Protein AF-T1A7M5-F1 (afdb_monomer_lite)

Secondary structure (DSSP, 8-state):
-TT--HHHHHHHHHHTSB--SSSSSSBTTTBT-B--HHHHTT--SB--SSEEE---TT-EEEE-S--BSS-EEEE-S--SEEEE-SEE---S-EEESSSEEEESSEE-S-EEESSSEEE-SSEE-S-EEESS-EE----

Structure (mmCIF, N/CA/C/O backbone):
data_AF-T1A7M5-F1
#
_entry.id   AF-T1A7M5-F1
#
loop_
_atom_site.group_PDB
_atom_site.id
_atom_site.type_symbol
_atom_site.label_atom_id
_atom_site.label_alt_id
_atom_site.label_comp_id
_atom_site.label_asym_id
_atom_site.label_entity_id
_atom_site.label_seq_id
_atom_site.pdbx_PDB_ins_code
_atom_site.Cartn_x
_atom_site.Cartn_y
_atom_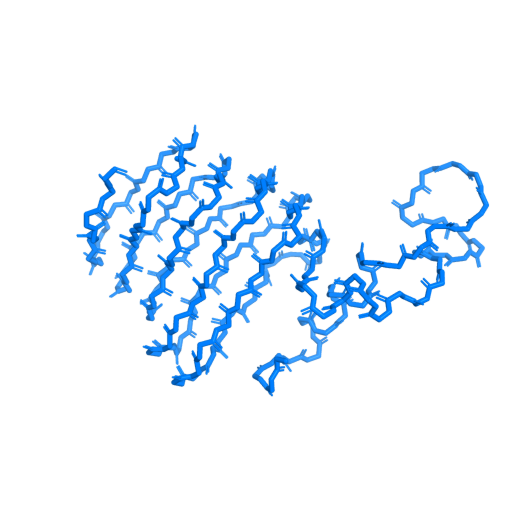site.Cartn_z
_atom_site.occupancy
_atom_site.B_iso_or_equiv
_atom_site.auth_seq_id
_atom_site.auth_comp_id
_atom_site.auth_asym_id
_atom_site.auth_atom_id
_atom_site.pdbx_PDB_model_num
ATOM 1 N N . TYR A 1 1 ? 5.557 -11.529 7.006 1.00 87.62 1 TYR A N 1
ATOM 2 C CA . TYR A 1 1 ? 6.289 -10.442 6.333 1.00 87.62 1 TYR A CA 1
ATOM 3 C C . TYR A 1 1 ? 7.583 -10.136 7.086 1.00 87.62 1 TYR A C 1
ATOM 5 O O . TYR A 1 1 ? 7.581 -9.248 7.930 1.00 87.62 1 TYR A O 1
ATOM 13 N N . PRO A 1 2 ? 8.672 -10.895 6.857 1.00 89.56 2 PRO A N 1
ATOM 14 C CA . PRO A 1 2 ? 9.925 -10.738 7.616 1.00 89.56 2 PRO A CA 1
ATOM 15 C C . PRO A 1 2 ? 10.596 -9.364 7.459 1.00 89.56 2 PRO A C 1
ATOM 17 O O . PRO A 1 2 ? 11.360 -8.950 8.321 1.00 89.56 2 PRO A O 1
ATOM 20 N N . TRP A 1 3 ? 10.286 -8.663 6.371 1.00 94.94 3 TRP A N 1
ATOM 21 C CA . TRP A 1 3 ? 10.846 -7.369 5.995 1.00 94.94 3 TRP A CA 1
ATOM 22 C C . TRP A 1 3 ? 10.145 -6.153 6.630 1.00 94.94 3 TRP A C 1
ATOM 24 O O . TRP A 1 3 ? 10.652 -5.038 6.533 1.00 94.94 3 TRP A O 1
ATOM 34 N N . MET A 1 4 ? 8.972 -6.323 7.255 1.00 96.50 4 MET A N 1
ATOM 35 C CA . MET A 1 4 ? 8.236 -5.188 7.824 1.00 96.50 4 MET A CA 1
ATOM 36 C C . MET A 1 4 ? 9.000 -4.566 9.001 1.00 96.50 4 MET A C 1
ATOM 38 O O . MET A 1 4 ? 9.367 -5.249 9.956 1.00 96.50 4 MET A O 1
ATOM 42 N N . ASN A 1 5 ? 9.182 -3.245 8.952 1.00 95.50 5 ASN A N 1
ATOM 43 C CA . ASN A 1 5 ? 9.715 -2.455 10.059 1.00 95.50 5 ASN A CA 1
ATOM 44 C C . ASN A 1 5 ? 8.622 -2.138 11.107 1.00 95.50 5 ASN A C 1
ATOM 46 O O . ASN A 1 5 ? 7.457 -2.503 10.949 1.00 95.50 5 ASN A O 1
ATOM 50 N N . GLY A 1 6 ? 8.994 -1.438 12.184 1.00 97.44 6 GLY A N 1
ATOM 51 C CA . GLY A 1 6 ? 8.068 -1.052 13.258 1.00 97.44 6 GLY A CA 1
ATOM 52 C C . GLY A 1 6 ? 6.806 -0.321 12.769 1.00 97.44 6 GLY A C 1
ATOM 53 O O . GLY A 1 6 ? 5.710 -0.783 13.082 1.00 97.44 6 GLY A O 1
ATOM 54 N N . PRO A 1 7 ? 6.926 0.766 11.982 1.00 97.19 7 PRO A N 1
ATOM 55 C CA . PRO A 1 7 ? 5.773 1.452 11.393 1.00 97.19 7 PRO A CA 1
ATOM 56 C C . PRO A 1 7 ? 4.864 0.550 10.546 1.00 97.19 7 PRO A C 1
ATOM 58 O O . PRO A 1 7 ? 3.651 0.568 10.731 1.00 97.19 7 PRO A O 1
ATOM 61 N N . ASN A 1 8 ? 5.424 -0.305 9.686 1.00 97.94 8 ASN A N 1
ATOM 62 C CA . ASN A 1 8 ? 4.634 -1.224 8.860 1.00 97.94 8 ASN A CA 1
ATOM 63 C C . ASN A 1 8 ? 3.872 -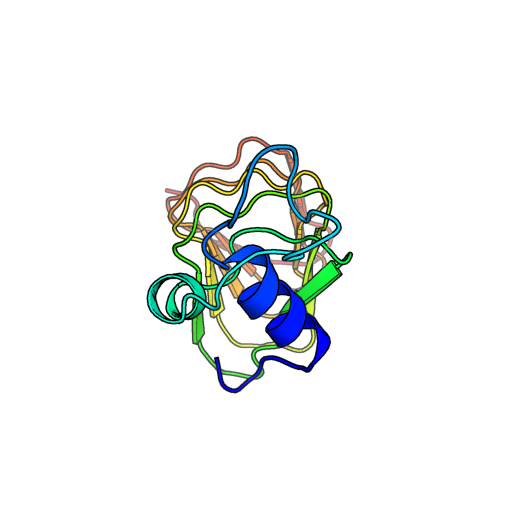2.252 9.710 1.00 97.94 8 ASN A C 1
ATOM 65 O O . ASN A 1 8 ? 2.715 -2.574 9.425 1.00 97.94 8 ASN A O 1
ATOM 69 N N . LEU A 1 9 ? 4.515 -2.767 10.764 1.00 97.94 9 LEU A N 1
ATOM 70 C CA . LEU A 1 9 ? 3.873 -3.661 11.727 1.00 97.94 9 LEU A CA 1
ATOM 71 C C . LEU A 1 9 ? 2.768 -2.938 12.500 1.00 97.94 9 LEU A C 1
ATOM 73 O O . LEU A 1 9 ? 1.711 -3.524 12.717 1.00 97.94 9 LEU A O 1
ATOM 77 N N . GLN A 1 10 ? 2.981 -1.677 12.882 1.00 97.38 10 GLN A N 1
ATOM 78 C CA . GLN A 1 10 ? 1.967 -0.857 13.537 1.00 97.38 10 GLN A CA 1
ATOM 79 C C . GLN A 1 10 ? 0.748 -0.659 12.633 1.00 97.38 10 GLN A C 1
ATOM 81 O O . GLN A 1 10 ? -0.363 -0.946 13.071 1.00 97.38 10 GLN A O 1
ATOM 86 N N . ASP A 1 11 ? 0.947 -0.223 11.386 1.00 97.62 11 ASP A N 1
ATOM 87 C CA . ASP A 1 11 ? -0.141 -0.034 10.420 1.00 97.62 11 ASP A CA 1
ATOM 88 C C . ASP A 1 11 ? -0.904 -1.350 10.229 1.00 97.62 11 ASP A C 1
ATOM 90 O O . ASP A 1 11 ? -2.120 -1.403 10.383 1.00 97.62 11 ASP A O 1
ATOM 94 N N . THR A 1 12 ? -0.190 -2.460 10.032 1.00 98.31 12 THR A N 1
ATOM 95 C CA . THR A 1 12 ? -0.811 -3.775 9.826 1.00 98.31 12 THR A CA 1
ATOM 96 C C . THR A 1 12 ? -1.602 -4.250 11.047 1.00 98.31 12 THR A C 1
ATOM 98 O O . THR A 1 12 ? -2.767 -4.612 10.916 1.00 98.31 12 THR A O 1
ATOM 101 N N . ILE A 1 13 ? -1.008 -4.248 12.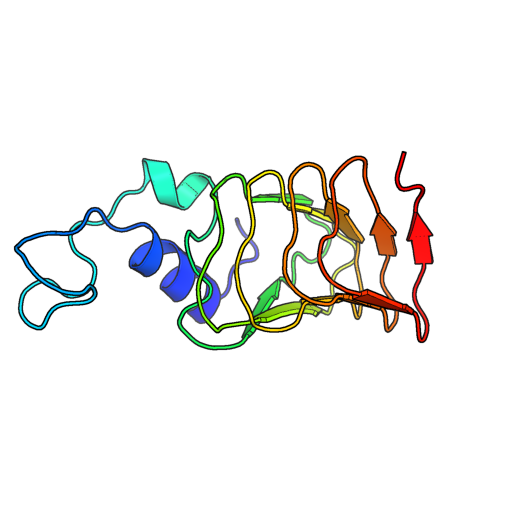245 1.00 97.94 13 ILE A N 1
ATOM 102 C CA . ILE A 1 13 ? -1.644 -4.792 13.458 1.00 97.94 13 ILE A CA 1
ATOM 103 C C . ILE A 1 13 ? -2.823 -3.925 13.904 1.00 97.94 13 ILE A C 1
ATOM 105 O O . ILE A 1 13 ? -3.839 -4.460 14.343 1.00 97.94 13 ILE A O 1
ATOM 109 N N . LEU A 1 14 ? -2.692 -2.599 13.814 1.00 98.00 14 LEU A N 1
ATOM 110 C CA . LEU A 1 14 ? -3.750 -1.690 14.240 1.00 98.00 14 LEU A CA 1
ATOM 111 C C . LEU A 1 14 ? -4.902 -1.672 13.240 1.00 98.00 14 LEU A C 1
ATOM 113 O O . LEU A 1 14 ? -6.050 -1.799 13.649 1.00 98.00 14 LEU A O 1
ATOM 117 N N . THR A 1 15 ? -4.621 -1.574 11.941 1.00 97.94 15 THR A N 1
ATOM 118 C CA . THR A 1 15 ? -5.688 -1.410 10.940 1.00 97.94 15 THR A CA 1
ATOM 119 C C . THR A 1 15 ? -6.508 -2.671 10.718 1.00 97.94 15 THR A C 1
ATOM 121 O O . THR A 1 15 ? -7.641 -2.563 10.274 1.00 97.94 15 THR A O 1
ATOM 124 N N . THR A 1 16 ? -5.973 -3.840 11.078 1.00 98.38 16 THR A N 1
ATOM 125 C CA . THR A 1 16 ? -6.662 -5.134 10.946 1.00 98.38 16 THR A CA 1
ATOM 126 C C . THR A 1 16 ? -7.419 -5.555 12.204 1.00 98.38 16 THR A C 1
ATOM 128 O O . THR A 1 16 ? -8.064 -6.601 12.208 1.00 98.38 16 THR A O 1
ATOM 131 N N . ALA A 1 17 ? -7.334 -4.791 13.297 1.00 98.31 17 ALA A N 1
ATOM 132 C CA . ALA A 1 17 ? -7.975 -5.144 14.557 1.00 98.31 17 ALA A CA 1
ATOM 133 C C . ALA A 1 17 ? -9.507 -5.242 14.421 1.00 98.31 17 ALA A C 1
ATOM 135 O O . ALA A 1 17 ? -10.144 -4.450 13.732 1.00 98.31 17 ALA A O 1
ATOM 136 N N . THR A 1 18 ? -10.115 -6.197 15.129 1.00 97.62 18 THR A N 1
ATOM 137 C CA . THR A 1 18 ? -11.572 -6.323 15.214 1.00 97.62 18 THR A CA 1
ATOM 138 C C . THR A 1 18 ? -12.118 -5.187 16.080 1.00 97.62 18 THR A C 1
ATOM 140 O O . THR A 1 18 ? -11.827 -5.169 17.285 1.00 97.62 18 THR A O 1
ATOM 143 N N . PRO A 1 19 ? -12.930 -4.268 15.527 1.00 96.12 19 PRO A N 1
ATOM 144 C CA . PRO A 1 19 ? -13.402 -3.110 16.269 1.00 96.12 19 PRO A CA 1
ATOM 145 C C . PRO A 1 19 ? -14.230 -3.502 17.500 1.00 96.12 19 PRO A C 1
ATOM 147 O O . PRO A 1 19 ? -15.052 -4.418 17.447 1.00 96.12 19 PRO A O 1
ATOM 150 N N . LEU A 1 20 ? -14.035 -2.789 18.612 1.00 96.62 20 LEU A N 1
ATOM 151 C CA . LEU A 1 20 ? -14.806 -2.967 19.846 1.00 96.62 20 LEU A CA 1
ATOM 152 C C . LEU A 1 20 ? -15.530 -1.682 20.240 1.00 96.62 20 LEU A C 1
ATOM 154 O O . LEU A 1 20 ? -14.929 -0.610 20.257 1.00 96.62 20 LEU A O 1
ATOM 158 N N . GLY A 1 21 ? -16.788 -1.808 20.659 1.00 93.19 21 GLY A N 1
ATOM 159 C CA . GLY A 1 21 ? -17.631 -0.680 21.055 1.00 93.19 21 GLY A CA 1
ATOM 160 C C . GLY A 1 21 ? -18.479 -0.147 19.900 1.00 93.19 21 GLY A C 1
ATOM 161 O O . GLY A 1 21 ? -18.889 -0.896 19.019 1.00 93.19 21 GLY A O 1
ATOM 162 N N . THR A 1 22 ? -18.797 1.146 19.940 1.00 91.44 22 THR A N 1
ATOM 163 C CA . THR A 1 22 ? -19.626 1.833 18.937 1.00 91.44 22 THR A CA 1
ATOM 164 C C . THR A 1 22 ? -18.990 3.161 18.547 1.00 91.44 22 THR A C 1
ATOM 166 O O . THR A 1 22 ? -18.362 3.801 19.391 1.00 91.44 22 THR A O 1
ATOM 169 N N . GLY A 1 23 ? -19.230 3.628 17.322 1.00 87.12 23 GLY A N 1
ATOM 170 C CA . GLY A 1 23 ? -18.735 4.918 16.830 1.00 87.12 23 GLY A CA 1
ATOM 171 C C . GLY A 1 23 ? -17.605 4.776 15.806 1.00 87.12 23 GLY A C 1
ATOM 172 O O . GLY A 1 23 ? -17.406 3.683 15.275 1.00 87.12 23 GLY A O 1
ATOM 173 N N . PRO A 1 24 ? -16.903 5.877 15.480 1.00 89.12 24 PRO A N 1
ATOM 174 C CA . PRO A 1 24 ? -15.777 5.841 14.555 1.00 89.12 24 PRO A CA 1
ATOM 175 C C . PRO A 1 24 ? -14.582 5.116 15.182 1.00 89.12 24 PRO A C 1
ATOM 177 O O . PRO A 1 24 ? -14.368 5.185 16.394 1.00 89.12 24 PRO A O 1
ATOM 180 N N . TYR A 1 25 ? -13.792 4.450 14.342 1.00 90.62 25 TYR A N 1
ATOM 181 C CA . TYR A 1 25 ? -12.575 3.760 14.753 1.00 90.62 25 TYR A CA 1
ATOM 182 C C . TYR A 1 25 ? -11.345 4.461 14.173 1.00 90.62 25 TYR A C 1
ATOM 184 O O . TYR A 1 25 ? -11.396 4.897 13.020 1.00 90.62 25 TYR A O 1
ATOM 192 N N . PRO A 1 26 ? -10.251 4.565 14.944 1.00 94.81 26 PRO A N 1
ATOM 193 C CA . PRO A 1 26 ? -10.102 4.113 16.333 1.00 94.81 26 PRO A CA 1
ATOM 194 C C . PRO A 1 26 ? -10.917 4.947 17.346 1.00 94.81 26 PRO A C 1
ATOM 196 O O . PRO A 1 26 ? -11.084 6.151 17.169 1.00 94.81 26 PRO A O 1
ATOM 199 N N . ASN A 1 27 ? -11.411 4.321 18.422 1.00 94.62 27 ASN A N 1
ATOM 200 C CA . ASN A 1 27 ? -12.159 4.999 19.493 1.00 94.62 27 ASN A CA 1
ATOM 201 C C . ASN A 1 27 ? -11.320 5.224 20.766 1.00 94.62 27 ASN A C 1
ATOM 203 O O . ASN A 1 27 ? -10.266 4.625 20.950 1.00 94.62 27 ASN A O 1
ATOM 207 N N . ALA A 1 28 ? -11.794 6.082 21.675 1.00 95.06 28 ALA A N 1
ATOM 208 C CA . ALA A 1 28 ? -11.028 6.499 22.856 1.00 95.06 28 ALA A CA 1
ATOM 209 C C . ALA A 1 28 ? -10.807 5.397 23.914 1.00 95.06 28 ALA A C 1
ATOM 211 O O . ALA A 1 28 ? -9.906 5.527 24.738 1.00 95.06 28 ALA A O 1
ATOM 212 N N . THR A 1 29 ? -11.624 4.340 23.927 1.00 95.19 29 THR A N 1
ATOM 213 C CA . THR A 1 29 ? -11.563 3.285 24.955 1.00 95.19 29 THR A CA 1
ATOM 214 C C . THR A 1 29 ? -10.745 2.087 24.490 1.00 95.19 29 THR A C 1
ATOM 216 O O . THR A 1 29 ? -9.894 1.596 25.224 1.00 95.19 29 THR A O 1
ATOM 219 N N . TYR A 1 30 ? -11.006 1.619 23.272 1.00 96.31 30 TYR A N 1
ATOM 220 C CA . TYR A 1 30 ? -10.424 0.403 22.709 1.00 96.31 30 TYR A CA 1
ATOM 221 C C . TYR A 1 30 ? -9.450 0.682 21.563 1.00 96.31 30 TYR A C 1
ATOM 223 O O . TYR A 1 30 ? -8.862 -0.253 21.024 1.00 96.31 30 TYR A O 1
ATOM 231 N N . GLY A 1 31 ? -9.274 1.944 21.161 1.00 96.25 31 GLY A N 1
ATOM 232 C CA . GLY A 1 31 ? -8.483 2.284 19.987 1.00 96.25 31 GLY A CA 1
ATOM 233 C C . GLY A 1 31 ? -9.049 1.580 18.760 1.00 96.25 31 GLY A C 1
ATOM 234 O O . GLY A 1 31 ? -10.225 1.733 18.425 1.00 96.25 31 GLY A O 1
ATOM 235 N N . TRP A 1 32 ? -8.205 0.778 18.121 1.00 96.31 32 TRP A N 1
ATOM 236 C CA . TRP A 1 32 ? -8.562 -0.019 16.952 1.00 96.31 32 TRP A CA 1
ATOM 237 C C . TRP A 1 32 ? -9.343 -1.301 17.286 1.00 96.31 32 TRP A C 1
ATOM 239 O O . TRP A 1 32 ? -9.956 -1.889 16.403 1.00 96.31 32 TRP A O 1
ATOM 249 N N . GLY A 1 33 ? -9.390 -1.709 18.558 1.00 97.31 33 GLY A N 1
ATOM 250 C CA . GLY A 1 33 ? -10.084 -2.914 19.007 1.00 97.31 33 GLY A CA 1
ATOM 251 C C . GLY A 1 33 ? -9.143 -4.083 19.303 1.00 97.31 33 GLY A C 1
ATOM 252 O O . GLY A 1 33 ? -8.001 -3.892 19.723 1.00 97.31 33 GLY A O 1
ATOM 253 N N . MET A 1 34 ? -9.641 -5.311 19.154 1.00 97.75 34 MET A N 1
ATOM 254 C CA . MET A 1 34 ? -8.882 -6.530 19.458 1.00 97.75 34 MET A CA 1
ATOM 255 C C . MET A 1 34 ? -7.949 -6.909 18.316 1.00 97.75 34 MET A C 1
ATOM 257 O O . MET A 1 34 ? -8.360 -6.917 17.161 1.00 97.75 34 MET A O 1
ATOM 261 N N . VAL A 1 35 ? -6.727 -7.331 18.639 1.00 97.88 35 VAL A N 1
ATOM 262 C CA . VAL A 1 35 ? -5.788 -7.870 17.644 1.00 97.88 35 VAL A CA 1
ATOM 263 C C . VAL A 1 35 ? -6.432 -9.022 16.868 1.00 97.88 35 VAL A C 1
ATOM 265 O O . VAL A 1 35 ? -6.923 -9.983 17.463 1.00 97.88 35 VAL A O 1
ATOM 268 N N . ASN A 1 36 ? -6.367 -8.949 15.540 1.00 98.31 36 ASN A N 1
ATOM 269 C CA . ASN A 1 36 ? -6.862 -9.980 14.637 1.00 98.31 36 ASN A CA 1
ATOM 270 C C . ASN A 1 36 ? -5.721 -10.486 13.746 1.00 98.31 36 ASN A C 1
ATOM 272 O O . ASN A 1 36 ? -5.466 -9.986 12.651 1.00 98.31 36 ASN A O 1
ATOM 276 N N . ALA A 1 37 ? -5.025 -11.517 14.222 1.00 97.69 37 ALA A N 1
ATOM 277 C CA . ALA A 1 37 ? -3.906 -12.105 13.490 1.00 97.69 37 ALA A CA 1
ATOM 278 C C . ALA A 1 37 ? -4.325 -12.725 12.142 1.00 97.69 37 ALA A C 1
ATOM 280 O O . ALA A 1 37 ? -3.523 -12.760 11.210 1.00 97.69 37 ALA A O 1
ATOM 281 N N . ALA A 1 38 ? -5.573 -13.196 12.031 1.00 98.19 38 ALA A N 1
ATOM 282 C CA . ALA A 1 38 ? -6.092 -13.797 10.805 1.00 98.19 38 ALA A CA 1
ATOM 283 C C .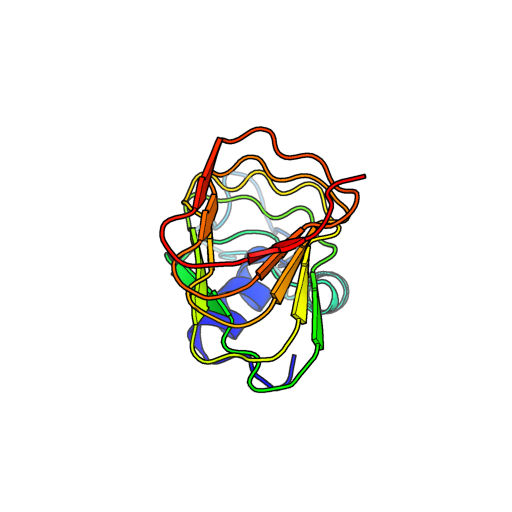 ALA A 1 38 ? -6.299 -12.762 9.690 1.00 98.19 38 ALA A C 1
ATOM 285 O O . ALA A 1 38 ? -6.104 -13.089 8.526 1.00 98.19 38 ALA A O 1
ATOM 286 N N . ALA A 1 39 ? -6.644 -11.518 10.032 1.00 98.19 39 ALA A N 1
ATOM 287 C CA . ALA A 1 39 ? -6.649 -10.414 9.076 1.00 98.19 39 ALA A CA 1
ATOM 288 C C . ALA A 1 39 ? -5.224 -9.895 8.819 1.00 98.19 39 ALA A C 1
ATOM 290 O O . ALA A 1 39 ? -4.834 -9.725 7.667 1.00 98.19 39 ALA A O 1
ATOM 291 N N . ALA A 1 40 ? -4.403 -9.740 9.864 1.00 98.06 40 ALA A N 1
ATOM 292 C CA . ALA A 1 40 ? -3.039 -9.213 9.749 1.00 98.06 40 ALA A CA 1
ATOM 293 C C . ALA A 1 40 ? -2.112 -10.044 8.844 1.00 98.06 40 ALA A C 1
ATOM 295 O O . ALA A 1 40 ? -1.226 -9.498 8.183 1.00 98.06 40 ALA A O 1
ATOM 296 N N . VAL A 1 41 ? -2.304 -11.368 8.775 1.00 97.88 41 VAL A N 1
ATOM 297 C CA . VAL A 1 41 ? -1.503 -12.223 7.882 1.00 97.88 41 VAL A CA 1
ATOM 298 C C . VAL A 1 41 ? -1.740 -11.904 6.399 1.00 97.88 41 VAL A C 1
ATOM 300 O O . VAL A 1 41 ? -0.857 -12.152 5.584 1.00 97.88 41 VAL A O 1
ATOM 303 N N . ASN A 1 42 ? -2.867 -11.279 6.052 1.00 98.50 42 ASN A N 1
ATOM 304 C CA . ASN A 1 42 ? -3.228 -10.873 4.690 1.00 98.50 42 ASN A CA 1
ATOM 305 C C . ASN A 1 42 ? -2.719 -9.465 4.312 1.00 98.50 42 ASN A C 1
ATOM 307 O O . ASN A 1 42 ? -3.021 -8.976 3.222 1.00 98.50 42 ASN A O 1
ATOM 311 N N . GLY A 1 43 ? -1.940 -8.816 5.184 1.00 98.56 43 GLY A N 1
ATOM 312 C CA . GLY A 1 43 ? -1.444 -7.448 5.002 1.00 98.56 43 GLY A CA 1
ATOM 313 C C . GLY A 1 43 ? -2.262 -6.416 5.789 1.00 98.56 43 GLY A C 1
ATOM 314 O O . GLY A 1 43 ? -3.149 -6.792 6.553 1.00 98.56 43 GLY A O 1
ATOM 315 N N . PRO A 1 44 ? -1.967 -5.114 5.654 1.00 98.62 44 PRO A N 1
ATOM 316 C CA . PRO A 1 44 ? -2.760 -4.063 6.293 1.00 98.62 44 PRO A CA 1
ATOM 317 C C . PRO A 1 44 ? -4.171 -3.980 5.693 1.00 98.62 44 PRO A C 1
ATOM 319 O O . PRO A 1 44 ? -4.385 -4.388 4.557 1.00 98.62 44 PRO A O 1
ATOM 322 N N . GLU A 1 45 ? -5.136 -3.439 6.436 1.00 98.62 45 GLU A N 1
ATOM 323 C CA . GLU A 1 45 ? -6.462 -3.074 5.897 1.00 98.62 45 GLU A CA 1
ATOM 324 C C . GLU A 1 45 ? -6.549 -1.578 5.583 1.00 98.62 45 GLU A C 1
ATOM 326 O O . GLU A 1 45 ? -7.420 -1.140 4.832 1.00 98.62 45 GLU A O 1
ATOM 331 N N . GLN A 1 46 ? -5.627 -0.775 6.118 1.00 98.38 46 GLN A N 1
ATOM 332 C CA . GLN A 1 46 ? -5.478 0.627 5.755 1.00 98.38 46 GLN A CA 1
ATOM 333 C C . GLN A 1 46 ? -4.005 1.035 5.750 1.00 98.38 46 GLN A C 1
ATOM 335 O O . GLN A 1 46 ? -3.199 0.473 6.486 1.00 98.38 46 GLN A O 1
ATOM 340 N N . PHE A 1 47 ? -3.678 2.063 4.973 1.00 98.44 47 PHE A N 1
ATOM 341 C CA . PHE A 1 47 ? -2.504 2.894 5.228 1.00 98.44 47 PHE A CA 1
ATOM 342 C C . PHE A 1 47 ? -2.959 4.099 6.051 1.00 98.44 47 PHE A C 1
ATOM 344 O O . PHE A 1 47 ? -3.510 5.063 5.510 1.00 98.44 47 PHE A O 1
ATOM 351 N N . ALA A 1 48 ? -2.822 4.013 7.375 1.00 96.69 48 ALA A N 1
ATOM 352 C CA . ALA A 1 48 ? -3.404 4.981 8.304 1.00 96.69 48 ALA A CA 1
ATOM 353 C C . ALA A 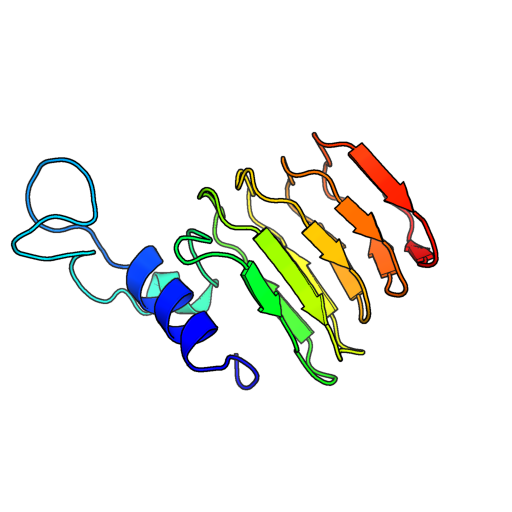1 48 ? -2.376 5.978 8.856 1.00 96.69 48 ALA A C 1
ATOM 355 O O . ALA A 1 48 ? -2.754 7.068 9.290 1.00 96.69 48 ALA A O 1
ATOM 356 N N . PHE A 1 49 ? -1.084 5.639 8.823 1.00 95.88 49 PHE A N 1
ATOM 357 C CA . PHE A 1 49 ? -0.031 6.414 9.495 1.00 95.88 49 PHE A CA 1
ATOM 358 C C . PHE A 1 49 ? 0.970 7.075 8.537 1.00 95.88 49 PHE A C 1
ATOM 360 O O . PHE A 1 49 ? 2.101 7.376 8.917 1.00 95.88 49 PHE A O 1
ATOM 367 N N . GLY A 1 50 ? 0.540 7.357 7.304 1.00 96.50 50 GLY A N 1
ATOM 368 C CA . GLY A 1 50 ? 1.346 8.027 6.285 1.00 96.50 50 GLY A CA 1
ATOM 369 C C . GLY A 1 50 ? 1.783 7.073 5.181 1.00 96.50 50 GLY A C 1
ATOM 370 O O . GLY A 1 50 ? 0.962 6.329 4.650 1.00 96.50 50 GLY A O 1
ATOM 371 N N . ALA A 1 51 ? 3.055 7.144 4.793 1.00 97.19 51 ALA A N 1
ATOM 372 C CA . ALA A 1 51 ? 3.599 6.263 3.770 1.00 97.19 51 ALA A CA 1
ATOM 373 C C . ALA A 1 51 ? 3.929 4.890 4.364 1.00 97.19 51 ALA A C 1
ATOM 375 O O . ALA A 1 51 ? 4.737 4.784 5.287 1.00 97.19 51 ALA A O 1
ATOM 376 N N . PHE A 1 52 ? 3.344 3.846 3.789 1.00 98.44 52 PHE A N 1
ATOM 377 C CA . PHE A 1 52 ? 3.742 2.469 4.012 1.00 98.44 52 PHE A CA 1
ATOM 378 C C . PHE A 1 52 ? 4.963 2.165 3.137 1.00 98.44 52 PHE A C 1
ATOM 380 O O . PHE A 1 52 ? 4.850 2.058 1.913 1.00 98.44 52 PHE A O 1
ATOM 387 N N . ASP A 1 53 ? 6.136 2.057 3.759 1.00 97.62 53 ASP A N 1
ATOM 388 C CA . ASP A 1 53 ? 7.403 1.825 3.061 1.00 97.62 53 ASP A CA 1
ATOM 389 C C . ASP A 1 53 ? 7.679 0.323 2.917 1.00 97.62 53 ASP A C 1
ATOM 391 O O . ASP A 1 53 ? 8.143 -0.359 3.836 1.00 97.62 53 ASP A O 1
ATOM 395 N N . ALA A 1 54 ? 7.347 -0.213 1.750 1.00 98.00 54 ALA A N 1
ATOM 396 C CA . ALA A 1 54 ? 7.509 -1.604 1.381 1.00 98.00 54 ALA A CA 1
ATOM 397 C C . ALA A 1 54 ? 8.908 -1.869 0.804 1.00 98.00 54 ALA A C 1
ATOM 399 O O . ALA A 1 54 ? 9.089 -2.034 -0.404 1.00 98.00 54 ALA A O 1
ATOM 400 N N . ASN A 1 55 ? 9.893 -1.982 1.694 1.00 97.44 55 ASN A N 1
ATOM 401 C CA . ASN A 1 55 ? 11.215 -2.502 1.364 1.00 97.44 55 ASN A CA 1
ATOM 402 C C . ASN A 1 55 ? 11.283 -4.006 1.650 1.00 97.44 55 ASN A C 1
ATOM 404 O O . ASN A 1 55 ? 11.569 -4.421 2.770 1.00 97.44 55 ASN A O 1
ATOM 408 N N . LEU A 1 56 ? 11.008 -4.828 0.635 1.00 97.19 56 LEU A N 1
ATOM 409 C CA . LEU A 1 56 ? 10.988 -6.289 0.765 1.00 97.19 56 LEU A CA 1
ATOM 410 C C . LEU A 1 56 ? 12.392 -6.922 0.685 1.00 97.19 56 LEU A C 1
ATOM 412 O O . LEU A 1 56 ? 12.516 -8.143 0.756 1.00 97.19 56 LEU A O 1
ATOM 416 N N . GLY A 1 57 ? 13.455 -6.142 0.450 1.00 95.94 57 GLY A N 1
ATOM 417 C CA . GLY A 1 57 ? 14.722 -6.699 -0.029 1.00 95.94 57 GLY A CA 1
ATOM 418 C C . GLY A 1 57 ? 14.488 -7.491 -1.321 1.00 95.94 57 GLY A C 1
ATOM 419 O O . GLY A 1 57 ? 13.958 -6.935 -2.284 1.00 95.94 57 GLY A O 1
ATOM 420 N N . SER A 1 58 ? 14.823 -8.784 -1.326 1.00 96.44 58 SER A N 1
ATOM 421 C CA . SER A 1 58 ? 14.553 -9.717 -2.434 1.00 96.44 58 SER A CA 1
ATOM 422 C C . SER A 1 58 ? 13.298 -10.582 -2.247 1.00 96.44 58 SER A C 1
ATOM 424 O O . SER A 1 58 ? 13.007 -11.422 -3.100 1.00 96.44 58 SER A O 1
ATOM 426 N N . ASP A 1 59 ? 12.573 -10.430 -1.137 1.00 96.56 59 ASP A N 1
ATOM 427 C CA . ASP A 1 59 ? 11.417 -11.271 -0.829 1.00 96.56 59 ASP A CA 1
ATOM 428 C C . ASP A 1 59 ? 10.218 -10.959 -1.729 1.00 96.56 59 ASP A C 1
ATOM 430 O O . ASP A 1 59 ? 10.084 -9.884 -2.310 1.00 96.56 59 ASP A O 1
ATOM 434 N N . SER A 1 60 ? 9.288 -11.907 -1.812 1.00 96.62 60 SER A N 1
ATOM 435 C CA . SER A 1 60 ? 7.975 -11.671 -2.411 1.00 96.62 60 SER A CA 1
ATOM 436 C C . SER A 1 60 ? 6.883 -11.773 -1.355 1.00 96.62 60 SER A C 1
ATOM 438 O O . SER A 1 60 ? 6.959 -12.573 -0.422 1.00 96.62 60 SER A O 1
ATOM 440 N N . SER A 1 61 ? 5.869 -10.924 -1.452 1.00 98.25 61 SER A N 1
ATOM 441 C CA . SER A 1 61 ? 4.762 -10.865 -0.497 1.00 98.25 61 SER A CA 1
ATOM 442 C C . SER A 1 61 ? 3.471 -10.490 -1.206 1.00 98.25 61 SER A C 1
ATOM 444 O O . SER A 1 61 ? 3.492 -9.775 -2.201 1.00 98.25 61 SER A O 1
ATOM 446 N N . THR A 1 62 ? 2.344 -10.983 -0.704 1.00 98.62 62 THR A N 1
ATOM 447 C CA . THR A 1 62 ? 1.015 -10.646 -1.224 1.00 98.62 62 THR A CA 1
ATOM 448 C C . THR A 1 62 ? 0.207 -9.993 -0.124 1.00 98.62 62 THR A C 1
ATOM 450 O O . THR A 1 62 ? 0.076 -10.581 0.942 1.00 98.62 62 THR A O 1
ATOM 453 N N . PHE A 1 63 ? -0.353 -8.820 -0.398 1.00 98.81 63 PHE A N 1
ATOM 454 C CA . PHE A 1 63 ? -1.430 -8.254 0.398 1.00 98.81 63 PHE A CA 1
ATOM 455 C C . PHE A 1 63 ? -2.765 -8.561 -0.286 1.00 98.81 63 PHE A C 1
ATOM 457 O O . PHE A 1 63 ? -2.959 -8.275 -1.474 1.00 98.81 63 PHE A O 1
ATOM 464 N N . SER A 1 64 ? -3.668 -9.205 0.448 1.00 98.81 64 SER A N 1
ATOM 465 C CA . SER A 1 64 ? -4.976 -9.671 -0.033 1.00 98.81 64 SER A CA 1
ATOM 466 C C . SER A 1 64 ? -6.160 -8.986 0.639 1.00 98.81 64 SER A C 1
ATOM 468 O O . SER A 1 64 ? -7.281 -9.100 0.144 1.00 98.81 64 SER A O 1
ATOM 470 N N . ASN A 1 65 ? -5.922 -8.216 1.699 1.00 98.75 65 ASN A N 1
ATOM 4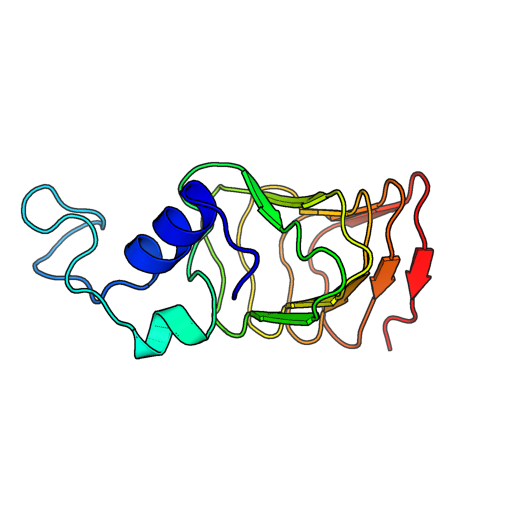71 C CA . ASN A 1 65 ? -6.934 -7.332 2.263 1.00 98.75 65 ASN A CA 1
ATOM 472 C C . ASN A 1 65 ? -7.317 -6.210 1.283 1.00 98.75 65 ASN A C 1
ATOM 474 O O . ASN A 1 65 ? -6.543 -5.821 0.406 1.00 98.75 65 ASN A O 1
ATOM 478 N N . ALA A 1 66 ? -8.529 -5.677 1.441 1.00 98.62 66 ALA A N 1
ATOM 479 C CA . ALA A 1 66 ? -8.948 -4.453 0.770 1.00 98.62 66 ALA A CA 1
ATOM 480 C C . ALA A 1 66 ? -8.329 -3.252 1.499 1.00 98.62 66 ALA A C 1
ATOM 482 O O . ALA A 1 66 ? -8.795 -2.881 2.572 1.00 98.62 66 ALA A O 1
ATOM 483 N N . ILE A 1 67 ? -7.260 -2.677 0.940 1.00 98.88 67 ILE A N 1
ATOM 484 C CA . ILE A 1 67 ? -6.494 -1.624 1.618 1.00 98.88 67 ILE A CA 1
ATOM 485 C C . ILE A 1 67 ? -7.126 -0.252 1.367 1.00 98.88 67 ILE A C 1
ATOM 487 O O . ILE A 1 67 ? -7.146 0.221 0.230 1.00 98.88 67 ILE A O 1
ATOM 491 N N . GLY A 1 68 ? -7.601 0.403 2.424 1.00 98.50 68 GLY A N 1
ATOM 492 C CA . GLY A 1 68 ? -8.111 1.777 2.406 1.00 98.50 68 GLY A CA 1
ATOM 493 C C . GLY A 1 68 ? -7.184 2.794 3.086 1.00 98.50 68 GLY A C 1
ATOM 494 O O . GLY A 1 68 ? -5.998 2.551 3.296 1.00 98.50 68 GLY A O 1
ATOM 495 N N . GLY A 1 69 ? -7.741 3.943 3.469 1.00 98.00 69 GLY A N 1
ATOM 496 C CA . GLY A 1 69 ? -7.030 4.985 4.220 1.00 98.00 69 GLY A CA 1
ATOM 497 C C . GLY A 1 69 ? -6.487 6.129 3.361 1.00 98.00 69 GLY A C 1
ATOM 498 O O . GLY A 1 69 ? -6.554 6.115 2.133 1.00 98.00 69 GLY A O 1
ATOM 499 N N . SER A 1 70 ? -5.984 7.166 4.026 1.00 97.19 70 SER A N 1
ATOM 500 C CA . SER A 1 70 ? -5.429 8.358 3.370 1.00 97.19 70 SER A CA 1
ATOM 501 C C . SER A 1 70 ? -3.929 8.259 3.085 1.00 97.19 70 SER A C 1
ATOM 503 O O . SER A 1 70 ? -3.392 9.106 2.369 1.00 97.19 70 SER A O 1
ATOM 505 N N . GLY A 1 71 ? -3.260 7.249 3.644 1.00 98.38 71 GLY A N 1
ATOM 506 C CA . GLY A 1 71 ? -1.841 6.989 3.457 1.00 98.38 71 GLY A CA 1
ATOM 507 C C . GLY A 1 71 ? -1.482 6.522 2.050 1.00 98.38 71 GLY A C 1
ATOM 508 O O . GLY A 1 71 ? -2.341 6.254 1.207 1.00 98.38 71 GLY A O 1
ATOM 509 N N . SER A 1 72 ? -0.178 6.456 1.806 1.00 98.69 72 SER A N 1
ATOM 510 C CA . SER A 1 72 ? 0.431 6.097 0.524 1.00 98.69 72 SER A CA 1
ATOM 511 C C . SER A 1 72 ? 1.192 4.779 0.618 1.00 98.69 72 SER A C 1
ATOM 513 O O . SER A 1 72 ? 1.549 4.333 1.704 1.00 98.69 72 SER A O 1
ATOM 515 N N . LEU A 1 73 ? 1.496 4.186 -0.533 1.00 98.75 73 LEU A N 1
ATOM 516 C CA . LEU A 1 73 ? 2.406 3.047 -0.648 1.00 98.75 73 LEU A CA 1
ATOM 517 C C . LEU A 1 73 ? 3.692 3.499 -1.336 1.00 98.75 73 LEU A C 1
ATOM 519 O O . LEU A 1 73 ? 3.630 4.123 -2.392 1.00 98.75 73 LEU A O 1
ATOM 523 N N . ALA A 1 74 ? 4.847 3.152 -0.781 1.00 98.31 74 ALA A N 1
ATOM 524 C CA . ALA A 1 74 ? 6.137 3.354 -1.427 1.00 98.31 74 ALA A CA 1
ATOM 525 C C . ALA A 1 74 ? 6.893 2.026 -1.485 1.00 98.31 74 ALA A C 1
ATOM 527 O O . ALA A 1 74 ? 7.109 1.400 -0.456 1.00 98.31 74 ALA A O 1
ATOM 528 N N . LEU A 1 75 ? 7.290 1.580 -2.674 1.00 97.94 75 LEU A N 1
ATOM 529 C CA . LEU A 1 75 ? 8.224 0.466 -2.834 1.00 97.94 75 LEU A CA 1
ATOM 530 C C . LEU A 1 75 ? 9.628 1.033 -3.024 1.00 97.94 75 LEU A C 1
ATOM 532 O O . LEU A 1 75 ? 9.960 1.558 -4.093 1.00 97.94 75 LEU A O 1
ATOM 536 N N . THR A 1 76 ? 10.452 0.913 -1.987 1.00 94.19 76 THR A N 1
ATOM 537 C CA . THR A 1 76 ? 11.811 1.462 -1.951 1.00 94.19 76 THR A CA 1
ATOM 538 C C . THR A 1 76 ? 12.833 0.379 -1.611 1.00 94.19 76 THR A C 1
ATOM 540 O O . THR A 1 76 ? 12.524 -0.607 -0.946 1.00 94.19 76 THR A O 1
ATOM 543 N N . GLY A 1 77 ? 14.066 0.534 -2.103 1.00 88.75 77 GLY A N 1
ATOM 544 C CA . GLY A 1 77 ? 15.194 -0.352 -1.792 1.00 88.75 77 GLY A CA 1
ATOM 545 C C . GLY A 1 77 ? 15.014 -1.843 -2.122 1.00 88.75 77 GLY A C 1
ATOM 546 O O . GLY A 1 77 ? 15.801 -2.652 -1.635 1.00 88.75 77 GLY A O 1
ATOM 547 N N . SER A 1 78 ? 14.012 -2.224 -2.918 1.00 88.06 78 SER A N 1
ATOM 548 C CA . SER A 1 78 ? 13.628 -3.620 -3.138 1.00 88.06 78 SER A CA 1
ATOM 549 C C . SER A 1 78 ? 13.988 -4.108 -4.544 1.00 88.06 78 SER A C 1
ATOM 551 O O . SER A 1 78 ? 14.002 -3.349 -5.508 1.00 88.06 78 SER A O 1
ATOM 553 N N . THR A 1 79 ? 14.258 -5.403 -4.678 1.00 94.62 79 THR A N 1
ATOM 554 C CA . THR A 1 79 ? 14.228 -6.152 -5.951 1.00 94.62 79 THR A CA 1
ATOM 555 C C . THR A 1 79 ? 13.111 -7.200 -5.970 1.00 94.62 79 THR A C 1
ATOM 557 O O . THR A 1 79 ? 12.857 -7.832 -6.995 1.00 94.62 79 THR A O 1
ATOM 560 N N . GLY A 1 80 ? 12.452 -7.374 -4.826 1.00 96.75 80 GLY A N 1
ATOM 561 C CA . GLY A 1 80 ? 11.351 -8.281 -4.584 1.00 96.75 80 GLY A CA 1
ATOM 562 C C . GLY A 1 80 ? 10.042 -7.863 -5.248 1.00 96.75 80 GLY A C 1
ATOM 563 O O . GLY A 1 80 ? 9.967 -6.869 -5.973 1.00 96.75 80 GLY A O 1
ATOM 564 N N . THR A 1 81 ? 8.995 -8.648 -4.995 1.00 97.88 81 THR A N 1
ATOM 565 C CA . THR A 1 81 ? 7.665 -8.419 -5.575 1.00 97.88 81 THR A CA 1
ATOM 566 C C . THR A 1 81 ? 6.620 -8.245 -4.488 1.00 97.88 81 THR A C 1
ATOM 568 O O . THR A 1 81 ? 6.358 -9.175 -3.724 1.00 97.88 81 THR A O 1
ATOM 571 N N . LEU A 1 82 ? 5.970 -7.082 -4.453 1.00 98.56 82 LEU A N 1
ATOM 572 C CA . LEU A 1 82 ? 4.734 -6.909 -3.701 1.00 98.56 82 LEU A CA 1
ATOM 573 C C . LEU A 1 82 ? 3.549 -7.133 -4.637 1.00 98.56 82 LEU A C 1
ATOM 575 O O . LEU A 1 82 ? 3.383 -6.411 -5.616 1.00 98.56 82 LEU A O 1
ATOM 579 N N . THR A 1 83 ? 2.713 -8.115 -4.316 1.00 98.56 83 THR A N 1
ATOM 580 C CA . THR A 1 83 ? 1.432 -8.320 -4.990 1.00 98.56 83 THR A CA 1
ATOM 581 C C . THR A 1 83 ? 0.308 -7.654 -4.211 1.00 98.56 83 THR A C 1
ATOM 583 O O . THR A 1 83 ? 0.111 -7.962 -3.037 1.00 98.56 83 THR A O 1
ATOM 586 N N . LEU A 1 84 ? -0.466 -6.793 -4.866 1.00 98.75 84 LEU A N 1
ATOM 587 C CA . LEU A 1 84 ? -1.733 -6.285 -4.350 1.00 98.75 84 LEU A CA 1
ATOM 588 C C . LEU A 1 84 ? -2.880 -7.044 -5.024 1.00 98.75 84 LEU A C 1
ATOM 590 O O . LEU A 1 84 ? -3.097 -6.930 -6.231 1.00 98.75 84 LEU A O 1
ATOM 594 N N . SER A 1 85 ? -3.602 -7.845 -4.246 1.00 98.69 85 SER A N 1
ATOM 595 C CA . SER A 1 85 ? -4.666 -8.726 -4.760 1.00 98.69 85 SER A CA 1
ATOM 596 C C . SER A 1 85 ? -6.072 -8.348 -4.293 1.00 98.69 85 SER A C 1
ATOM 598 O O . SER A 1 85 ? -7.048 -8.766 -4.911 1.00 98.69 85 SER A O 1
ATOM 600 N N . GLY A 1 86 ? -6.190 -7.529 -3.245 1.00 98.69 86 GLY A N 1
ATOM 601 C CA . GLY A 1 86 ? -7.472 -7.011 -2.771 1.00 98.69 86 GLY A CA 1
ATOM 602 C C . GLY A 1 86 ? -8.008 -5.828 -3.587 1.00 98.69 86 GLY A C 1
ATOM 603 O O . GLY A 1 86 ? -7.402 -5.369 -4.560 1.00 98.69 86 GLY A O 1
ATOM 604 N N . ALA A 1 87 ? -9.157 -5.304 -3.155 1.00 98.62 87 ALA A N 1
ATOM 605 C CA . ALA A 1 87 ? -9.740 -4.077 -3.693 1.00 98.62 87 ALA A CA 1
ATOM 606 C C . ALA A 1 87 ? -9.168 -2.856 -2.957 1.00 98.62 87 ALA A C 1
ATOM 608 O O . ALA A 1 87 ? -9.662 -2.467 -1.900 1.00 98.62 87 ALA A O 1
ATOM 609 N N . ASN A 1 88 ? -8.097 -2.270 -3.491 1.00 98.75 88 ASN A N 1
ATOM 610 C CA . ASN A 1 88 ? -7.374 -1.191 -2.821 1.00 98.75 88 ASN A CA 1
ATOM 611 C C . ASN A 1 88 ? -7.983 0.173 -3.168 1.00 98.75 88 ASN A C 1
ATOM 613 O O . ASN A 1 88 ? -8.065 0.553 -4.339 1.00 98.75 88 ASN A O 1
ATOM 617 N N . THR A 1 89 ? -8.402 0.906 -2.140 1.00 98.62 89 THR A N 1
ATOM 618 C CA . THR A 1 89 ? -9.138 2.176 -2.221 1.00 98.62 89 THR A CA 1
ATOM 619 C C . THR A 1 89 ? -8.430 3.336 -1.526 1.00 98.62 89 THR A C 1
ATOM 621 O O . THR A 1 89 ? -8.992 4.429 -1.448 1.00 98.62 89 THR A O 1
ATOM 624 N N . TYR A 1 90 ? -7.211 3.124 -1.021 1.00 98.75 90 TYR A N 1
ATOM 625 C CA . TYR A 1 90 ? -6.431 4.185 -0.393 1.00 98.75 90 TYR A CA 1
ATOM 626 C C . TYR A 1 90 ? -6.210 5.368 -1.345 1.00 98.75 90 TYR A C 1
ATOM 628 O O . TYR A 1 90 ? -6.019 5.196 -2.551 1.00 98.75 90 TYR A O 1
ATOM 636 N N . SER A 1 91 ? -6.275 6.583 -0.799 1.00 97.94 91 SER A N 1
ATOM 637 C CA . SER A 1 91 ? -6.244 7.810 -1.603 1.00 97.94 91 SER A CA 1
ATOM 638 C C . SER A 1 91 ? -4.848 8.406 -1.767 1.00 97.94 91 SER A C 1
ATOM 640 O O . SER A 1 91 ? -4.644 9.234 -2.656 1.00 97.94 91 SER A O 1
ATOM 642 N N . GLY A 1 92 ? -3.893 8.042 -0.905 1.00 98.56 92 GLY A N 1
ATOM 643 C CA . GLY A 1 92 ? -2.501 8.444 -1.079 1.00 98.56 92 GLY A CA 1
ATOM 644 C C . GLY A 1 92 ? -1.885 7.776 -2.308 1.00 98.56 92 GLY A C 1
ATOM 645 O O . GLY A 1 92 ? -2.325 6.718 -2.750 1.00 98.56 92 GLY A O 1
ATOM 646 N N . GLY A 1 93 ? -0.873 8.413 -2.896 1.00 98.31 93 GLY A N 1
ATOM 647 C CA . GLY A 1 93 ? -0.222 7.895 -4.100 1.00 98.31 93 GLY A CA 1
ATOM 648 C C . GLY A 1 93 ? 0.492 6.559 -3.876 1.00 98.31 93 GLY A C 1
ATOM 649 O O . GLY A 1 93 ? 0.818 6.183 -2.751 1.00 98.31 93 GLY A O 1
ATOM 650 N N . THR A 1 94 ? 0.776 5.866 -4.970 1.00 98.69 94 THR A N 1
ATOM 651 C CA . THR A 1 94 ? 1.629 4.679 -4.987 1.00 98.69 94 THR A CA 1
ATOM 652 C C . THR A 1 94 ? 2.912 5.007 -5.728 1.00 98.69 94 THR A C 1
ATOM 654 O O . THR A 1 94 ? 2.872 5.322 -6.913 1.00 98.69 94 THR A O 1
ATOM 657 N N . THR A 1 95 ? 4.054 4.921 -5.058 1.00 98.44 95 THR A N 1
ATOM 658 C CA . THR A 1 95 ? 5.364 5.154 -5.669 1.00 98.44 95 THR A CA 1
ATOM 659 C C . THR A 1 95 ? 6.117 3.838 -5.801 1.00 98.44 95 THR A C 1
ATOM 661 O O . THR A 1 95 ? 6.217 3.074 -4.842 1.00 98.44 95 THR A O 1
ATOM 664 N N . VAL A 1 96 ? 6.668 3.578 -6.985 1.00 98.25 96 VAL A N 1
ATOM 665 C CA . VAL A 1 96 ? 7.504 2.409 -7.277 1.00 98.25 96 VAL A CA 1
ATOM 666 C C . VAL A 1 96 ? 8.887 2.890 -7.713 1.00 98.25 96 VAL A C 1
ATOM 668 O O . VAL A 1 96 ? 9.186 3.038 -8.904 1.00 98.25 96 VAL A O 1
ATOM 671 N N . ASP A 1 97 ? 9.739 3.164 -6.727 1.00 97.62 97 ASP A N 1
ATOM 672 C CA . ASP A 1 97 ? 11.113 3.620 -6.963 1.00 97.62 97 ASP A CA 1
ATOM 673 C C . ASP A 1 97 ? 12.045 2.448 -7.296 1.00 97.62 97 ASP A C 1
ATOM 675 O O . ASP A 1 97 ? 13.030 2.611 -8.011 1.00 97.62 97 ASP A O 1
ATOM 679 N N . SER A 1 98 ? 11.716 1.247 -6.814 1.00 96.69 98 SER A N 1
ATOM 680 C CA . SER A 1 98 ? 12.459 0.005 -7.055 1.00 96.69 98 SER A CA 1
ATOM 681 C C . SER A 1 98 ? 11.551 -1.218 -6.869 1.00 96.69 98 SER A C 1
ATOM 683 O O . SER A 1 98 ? 10.424 -1.088 -6.391 1.00 96.69 98 SER A O 1
ATOM 685 N N . GLY A 1 99 ? 12.036 -2.404 -7.232 1.00 96.88 99 GLY A N 1
ATOM 686 C CA . GLY A 1 99 ? 11.310 -3.663 -7.059 1.00 96.88 99 GLY A CA 1
ATOM 687 C C . GLY A 1 99 ? 10.166 -3.821 -8.051 1.00 96.88 99 GLY A C 1
ATOM 688 O O . GLY A 1 99 ? 10.123 -3.145 -9.079 1.00 96.88 99 GLY A O 1
ATOM 689 N N . ASN A 1 100 ? 9.249 -4.738 -7.754 1.00 97.56 100 ASN A N 1
ATOM 690 C CA . ASN A 1 100 ? 8.109 -5.040 -8.610 1.00 97.56 100 ASN A CA 1
ATOM 691 C C . ASN A 1 100 ? 6.806 -4.880 -7.824 1.00 97.56 100 ASN A C 1
ATOM 693 O O . ASN A 1 100 ? 6.577 -5.570 -6.830 1.00 97.56 100 ASN A O 1
ATOM 697 N N . LEU A 1 101 ? 5.930 -4.000 -8.295 1.00 98.06 101 LEU A N 1
ATOM 698 C CA . LEU A 1 101 ? 4.544 -3.942 -7.858 1.00 98.06 101 LEU A CA 1
ATOM 699 C C . LEU A 1 101 ? 3.688 -4.731 -8.852 1.00 98.06 101 LEU A C 1
ATOM 701 O O . LEU A 1 101 ? 3.517 -4.327 -10.002 1.00 98.06 101 LEU A O 1
ATOM 705 N N . TRP A 1 102 ? 3.152 -5.861 -8.406 1.00 98.19 102 TRP A N 1
ATOM 706 C CA . TRP A 1 102 ? 2.238 -6.686 -9.187 1.00 98.19 102 TRP A CA 1
ATOM 707 C C . TRP A 1 102 ? 0.804 -6.457 -8.716 1.00 98.19 102 TRP A C 1
ATOM 709 O O . TRP A 1 102 ? 0.489 -6.656 -7.545 1.00 98.19 102 TRP A O 1
ATOM 719 N N . LEU A 1 103 ? -0.091 -6.045 -9.603 1.00 98.25 103 LEU A N 1
ATOM 720 C CA . LEU A 1 103 ? -1.501 -5.875 -9.285 1.00 98.25 103 LEU A CA 1
ATOM 721 C C . LEU A 1 103 ? -2.319 -7.010 -9.898 1.00 98.25 103 LEU A C 1
ATOM 723 O O . LEU A 1 103 ? -2.373 -7.159 -11.115 1.00 98.25 103 LEU A O 1
ATOM 727 N N . SER A 1 104 ? -3.011 -7.769 -9.054 1.00 97.94 104 SER A N 1
ATOM 728 C CA . SER A 1 104 ? -4.036 -8.733 -9.476 1.00 97.94 104 SER A CA 1
ATOM 729 C C . SER A 1 104 ? -5.448 -8.362 -9.014 1.00 97.94 104 SER A C 1
ATOM 731 O O . SER A 1 104 ? -6.411 -8.940 -9.508 1.00 97.94 104 SER A O 1
ATOM 733 N N . GLY A 1 105 ? -5.574 -7.405 -8.088 1.00 97.94 105 GLY A N 1
ATOM 734 C CA . GLY A 1 105 ? -6.847 -6.839 -7.642 1.00 97.94 105 GLY A CA 1
ATOM 735 C C . GLY A 1 105 ? -7.188 -5.525 -8.347 1.00 97.94 105 GLY A C 1
ATOM 736 O O . GLY A 1 105 ? -7.023 -5.385 -9.558 1.00 97.94 105 GLY A O 1
ATOM 737 N N . SER A 1 106 ? -7.640 -4.531 -7.579 1.00 98.31 106 SER A N 1
ATOM 738 C CA . SER A 1 106 ? -7.886 -3.175 -8.087 1.00 98.31 106 SER A CA 1
ATOM 739 C C . SER A 1 106 ? -7.103 -2.128 -7.308 1.00 98.31 106 SER A C 1
ATOM 741 O O . SER A 1 106 ? -6.844 -2.312 -6.117 1.00 98.31 106 SER A O 1
ATOM 743 N N . LEU A 1 107 ? -6.776 -1.011 -7.954 1.00 98.38 107 LEU A N 1
ATOM 744 C CA . LEU A 1 107 ? -6.083 0.106 -7.322 1.00 98.38 107 LEU A CA 1
ATOM 745 C C . LEU A 1 107 ? -6.712 1.451 -7.699 1.00 98.38 107 LEU A C 1
ATOM 747 O O . LEU A 1 107 ? -6.773 1.809 -8.875 1.00 98.38 107 LEU A O 1
ATOM 751 N N . ALA A 1 108 ? -7.188 2.186 -6.691 1.00 98.31 108 ALA A N 1
ATOM 752 C CA . ALA A 1 108 ? -7.781 3.511 -6.867 1.00 98.31 108 ALA A CA 1
ATOM 753 C C . ALA A 1 108 ? -6.754 4.653 -6.946 1.00 98.31 108 ALA A C 1
ATOM 755 O O . ALA A 1 108 ? -7.018 5.658 -7.603 1.00 98.31 108 ALA A O 1
ATOM 756 N N . SER A 1 109 ? -5.609 4.519 -6.276 1.00 98.06 109 SER A N 1
ATOM 757 C CA . SER A 1 109 ? -4.575 5.553 -6.231 1.00 98.06 109 SER A CA 1
ATOM 758 C C . SER A 1 109 ? -3.889 5.761 -7.586 1.00 98.06 109 SER A C 1
ATOM 760 O O . SER A 1 109 ? -3.865 4.887 -8.456 1.00 98.06 109 SER A O 1
ATOM 762 N N . ASN A 1 110 ? -3.274 6.934 -7.747 1.00 98.19 110 ASN A N 1
ATOM 763 C CA . ASN A 1 110 ? -2.330 7.170 -8.835 1.00 98.19 110 ASN A CA 1
ATOM 764 C C . ASN A 1 110 ? -1.017 6.428 -8.564 1.00 98.19 110 ASN A C 1
ATOM 766 O O . ASN A 1 110 ? -0.547 6.403 -7.424 1.00 98.19 110 ASN A O 1
ATOM 770 N N . VAL A 1 111 ? -0.393 5.911 -9.620 1.00 98.25 111 VAL A N 1
ATOM 771 C CA . VAL A 1 111 ? 0.900 5.223 -9.556 1.00 98.25 111 VAL A CA 1
ATOM 772 C C . VAL A 1 111 ? 1.976 6.079 -10.215 1.00 98.25 111 VAL A C 1
ATOM 774 O O . VAL A 1 111 ? 1.818 6.501 -11.360 1.00 98.25 111 VAL A O 1
ATOM 777 N N . THR A 1 112 ? 3.087 6.292 -9.518 1.00 98.25 112 THR A N 1
ATOM 778 C CA . THR A 1 112 ? 4.304 6.914 -10.045 1.00 98.25 112 THR A CA 1
ATOM 779 C C . THR A 1 112 ? 5.418 5.876 -10.085 1.00 98.25 112 THR A C 1
ATOM 781 O O . THR A 1 112 ? 5.790 5.314 -9.057 1.00 98.25 112 THR A O 1
ATOM 784 N N . LEU A 1 113 ? 5.962 5.627 -11.273 1.00 97.50 113 LEU A N 1
ATOM 785 C CA . LEU A 1 113 ? 7.093 4.732 -11.492 1.00 97.50 113 LEU A CA 1
ATOM 786 C C . LEU A 1 113 ? 8.370 5.528 -11.741 1.00 97.50 113 LEU A C 1
ATOM 788 O O . LEU A 1 113 ? 8.534 6.087 -12.827 1.00 97.50 113 LEU A O 1
ATOM 792 N N . SER A 1 114 ? 9.287 5.511 -10.776 1.00 95.94 114 SER A N 1
ATOM 793 C CA . SER A 1 114 ? 10.571 6.220 -10.873 1.00 95.94 114 SER A CA 1
ATOM 794 C C . SER A 1 114 ? 11.747 5.303 -11.224 1.00 95.94 114 SER A C 1
ATOM 796 O O . SER A 1 114 ? 12.778 5.795 -11.675 1.00 95.94 114 SER A O 1
ATOM 798 N N . GLY A 1 115 ? 11.614 3.986 -11.027 1.00 95.19 115 GLY A N 1
ATOM 799 C CA . GLY A 1 115 ? 12.706 3.041 -11.298 1.00 95.19 115 GLY A CA 1
ATOM 800 C C . GLY A 1 115 ? 12.357 1.554 -11.199 1.00 95.19 115 GLY A C 1
ATOM 801 O O . GLY A 1 115 ? 13.021 0.737 -11.833 1.00 95.19 115 GLY A O 1
ATOM 802 N N . GLY A 1 116 ? 11.312 1.178 -10.454 1.00 96.69 116 GLY A N 1
ATOM 803 C CA . GLY A 1 116 ? 10.862 -0.216 -10.387 1.00 96.69 116 GLY A CA 1
ATOM 804 C C . GLY A 1 116 ? 9.924 -0.614 -11.528 1.00 96.69 116 GLY A C 1
ATOM 805 O O . GLY A 1 116 ? 9.758 0.105 -12.517 1.00 96.69 116 GLY A O 1
ATOM 806 N N . SER A 1 117 ? 9.294 -1.775 -11.374 1.00 97.38 117 SER A N 1
ATOM 807 C CA . SER A 1 117 ? 8.351 -2.327 -12.343 1.00 97.38 117 SER A CA 1
ATOM 808 C C . SER A 1 117 ? 6.924 -2.330 -11.813 1.00 97.38 117 SER A C 1
ATOM 810 O O . SER A 1 117 ? 6.693 -2.605 -10.637 1.00 97.38 117 SER A O 1
ATOM 812 N N . PHE A 1 118 ? 5.958 -2.096 -12.694 1.00 97.56 118 PHE A N 1
ATOM 813 C CA . PHE A 1 118 ? 4.535 -2.166 -12.378 1.00 97.56 118 PHE A CA 1
ATOM 814 C C . PHE A 1 118 ? 3.767 -2.902 -13.466 1.00 97.56 118 PHE A C 1
ATOM 816 O O . PHE A 1 118 ? 3.970 -2.628 -14.647 1.00 97.56 118 PHE A O 1
ATOM 823 N N . GLY A 1 119 ? 2.874 -3.809 -13.081 1.00 96.62 119 GLY A N 1
ATOM 824 C CA . GLY A 1 119 ? 2.001 -4.509 -14.021 1.00 96.62 119 GLY A CA 1
ATOM 825 C C . GLY A 1 119 ? 1.101 -5.533 -13.345 1.00 96.62 119 GLY A C 1
ATOM 826 O O . GLY A 1 119 ? 0.967 -5.531 -12.124 1.00 96.62 119 GLY A O 1
ATOM 827 N N . GLY A 1 120 ? 0.519 -6.427 -14.143 1.00 96.75 120 GLY A N 1
ATOM 828 C CA . GLY A 1 120 ? -0.377 -7.490 -13.686 1.00 96.75 120 GLY A CA 1
ATOM 829 C C . GLY A 1 120 ? -1.797 -7.371 -14.252 1.00 96.75 120 GLY A C 1
ATOM 830 O O . GLY A 1 120 ? -2.115 -6.370 -14.890 1.00 96.75 120 GLY A O 1
ATOM 831 N N . PRO A 1 121 ? -2.646 -8.400 -14.069 1.00 96.38 121 PRO A N 1
ATOM 832 C CA . PRO A 1 121 ? -3.983 -8.475 -14.676 1.00 96.38 121 PRO A CA 1
ATOM 833 C C . PRO A 1 121 ? -5.048 -7.632 -13.950 1.00 96.38 121 PRO A C 1
ATOM 835 O O . PRO A 1 121 ? -6.238 -7.733 -14.239 1.00 96.38 121 PRO A O 1
ATOM 838 N N . GLY A 1 122 ? -4.653 -6.878 -12.924 1.00 96.56 122 GLY A N 1
ATOM 839 C CA . GLY A 1 122 ? -5.565 -6.064 -12.134 1.00 96.56 122 GLY A CA 1
ATOM 840 C C . GLY A 1 122 ? -6.053 -4.804 -12.852 1.00 96.56 122 GLY A C 1
ATOM 841 O O . GLY A 1 122 ? -5.608 -4.449 -13.939 1.00 96.56 122 GLY A O 1
ATOM 842 N N . THR A 1 123 ? -6.977 -4.091 -12.209 1.00 96.56 123 THR A N 1
ATOM 843 C CA . THR A 1 123 ? -7.552 -2.843 -12.738 1.00 96.56 123 THR A CA 1
ATOM 844 C C . THR A 1 123 ? -7.004 -1.614 -12.022 1.00 96.56 123 THR A C 1
ATOM 846 O O . THR A 1 123 ? -7.048 -1.534 -10.792 1.00 96.56 123 THR A O 1
ATOM 849 N N . ILE A 1 124 ? -6.570 -0.616 -12.792 1.00 95.94 124 ILE A N 1
ATOM 850 C CA . ILE A 1 124 ? -6.184 0.705 -12.282 1.00 95.94 124 ILE A CA 1
ATOM 851 C C . ILE A 1 124 ? -7.290 1.705 -12.567 1.00 95.94 124 ILE A C 1
ATOM 853 O O . ILE A 1 124 ? -7.633 1.933 -13.723 1.00 95.94 124 ILE A O 1
ATOM 857 N N . ASN A 1 125 ? -7.811 2.320 -11.508 1.00 96.12 125 ASN A N 1
ATOM 858 C CA . ASN A 1 125 ? -8.791 3.401 -11.610 1.00 96.12 125 ASN A CA 1
ATOM 859 C C . ASN A 1 125 ? -8.140 4.792 -11.501 1.00 96.12 125 ASN A C 1
ATOM 861 O O . ASN A 1 125 ? -8.789 5.791 -11.804 1.00 96.12 125 ASN A O 1
ATOM 865 N N . GLY A 1 126 ? -6.880 4.858 -11.062 1.00 94.94 126 GLY A N 1
ATOM 866 C CA . GLY A 1 126 ? -6.054 6.064 -11.092 1.00 94.94 126 GLY A CA 1
ATOM 867 C C . GLY A 1 126 ? -5.251 6.220 -12.389 1.00 94.94 126 GLY A C 1
ATOM 868 O O . GLY A 1 126 ? -5.387 5.457 -13.345 1.00 94.94 126 GLY A O 1
ATOM 869 N N . SER A 1 127 ? -4.368 7.214 -12.412 1.00 96.19 127 SER A N 1
ATOM 870 C CA . SER A 1 127 ? -3.406 7.419 -13.499 1.00 96.19 127 SER A CA 1
ATOM 871 C C . SER A 1 127 ? -2.081 6.725 -13.205 1.00 96.19 127 SER A C 1
ATOM 873 O O . SER A 1 127 ? -1.618 6.714 -12.064 1.00 96.19 127 SER A O 1
ATOM 875 N N . VAL A 1 128 ? -1.420 6.221 -14.249 1.00 97.00 128 VAL A N 1
ATOM 876 C CA . VAL A 1 128 ? -0.051 5.696 -14.169 1.00 97.00 128 VAL A CA 1
ATOM 877 C C . VAL A 1 128 ? 0.900 6.687 -14.831 1.00 97.00 128 VAL A C 1
ATOM 879 O O . VAL A 1 128 ? 0.806 6.942 -16.030 1.00 97.00 128 VAL A O 1
ATOM 882 N N . THR A 1 129 ? 1.825 7.240 -14.051 1.00 97.62 129 THR A N 1
ATOM 883 C CA . THR A 1 129 ? 2.902 8.112 -14.528 1.00 97.62 129 THR A CA 1
ATOM 884 C C . THR A 1 129 ? 4.211 7.340 -14.492 1.00 97.62 129 THR A C 1
ATOM 886 O O . THR A 1 129 ? 4.648 6.922 -13.423 1.00 97.62 129 THR A O 1
ATOM 889 N N . ASN A 1 130 ? 4.859 7.164 -15.643 1.00 97.19 130 ASN A N 1
ATOM 890 C CA . ASN A 1 130 ? 6.171 6.526 -15.719 1.00 97.19 130 ASN A CA 1
ATOM 891 C C . ASN A 1 130 ? 7.260 7.559 -16.039 1.00 97.19 130 ASN A C 1
ATOM 893 O O . ASN A 1 130 ? 7.263 8.130 -17.128 1.00 97.19 130 ASN A O 1
ATOM 897 N N . THR A 1 131 ? 8.168 7.797 -15.092 1.00 96.69 131 THR A N 1
ATOM 898 C CA . THR A 1 131 ? 9.295 8.736 -15.210 1.00 96.69 131 THR A CA 1
ATOM 899 C C . THR A 1 131 ? 10.656 8.043 -15.301 1.00 96.69 131 THR A C 1
ATOM 901 O O . THR A 1 131 ? 11.652 8.717 -15.557 1.00 96.69 131 THR A O 1
ATOM 904 N N . GLY A 1 132 ? 10.717 6.718 -15.129 1.00 94.38 132 GLY A N 1
ATOM 905 C CA . GLY A 1 132 ? 11.979 5.969 -15.178 1.00 94.38 132 GLY A CA 1
ATOM 906 C C . GLY A 1 132 ? 11.895 4.466 -14.892 1.00 94.38 132 GLY A C 1
ATOM 907 O O . GLY A 1 132 ? 12.932 3.813 -14.830 1.00 94.38 132 GLY A O 1
ATOM 908 N N . GLY A 1 133 ? 10.695 3.907 -14.714 1.00 95.50 133 GLY A N 1
ATOM 909 C CA . GLY A 1 133 ? 10.476 2.488 -14.435 1.00 95.50 133 GLY A CA 1
ATOM 910 C C . GLY A 1 133 ? 10.021 1.667 -15.645 1.00 95.50 133 GLY A C 1
ATOM 911 O O . GLY A 1 133 ? 9.957 2.141 -16.783 1.00 95.50 133 GLY A O 1
ATOM 912 N N . THR A 1 134 ? 9.658 0.412 -15.384 1.00 96.62 134 THR A N 1
ATOM 913 C CA . THR A 1 134 ? 9.182 -0.540 -16.398 1.00 96.62 134 THR A CA 1
ATOM 914 C C . THR A 1 134 ? 7.695 -0.831 -16.224 1.00 96.62 134 THR A C 1
ATOM 916 O O . THR A 1 134 ? 7.248 -1.217 -15.148 1.00 96.62 134 THR A O 1
ATOM 919 N N . LEU A 1 135 ? 6.918 -0.711 -17.301 1.00 94.44 135 LEU A N 1
ATOM 920 C CA . LEU A 1 135 ? 5.554 -1.237 -17.334 1.00 94.44 135 LEU A CA 1
ATOM 921 C C . LEU A 1 135 ? 5.587 -2.677 -17.841 1.00 94.44 135 LEU A C 1
ATOM 923 O O . LEU A 1 135 ? 6.042 -2.945 -18.953 1.00 94.44 135 LEU A O 1
ATOM 927 N N . ILE A 1 136 ? 5.105 -3.600 -17.019 1.00 87.19 136 ILE A N 1
ATOM 928 C CA . ILE A 1 136 ? 4.895 -4.998 -17.378 1.00 87.19 136 ILE A CA 1
ATOM 929 C C . ILE A 1 136 ? 3.435 -5.125 -17.818 1.00 87.19 136 ILE A C 1
ATOM 931 O O . ILE A 1 136 ? 2.554 -4.544 -17.189 1.00 87.19 136 ILE A O 1
ATOM 935 N N . SER A 1 137 ? 3.192 -5.847 -18.916 1.00 77.31 137 SER A N 1
ATOM 936 C CA . SER A 1 137 ? 1.867 -6.094 -19.508 1.00 77.31 137 SER A CA 1
ATOM 937 C C . SER A 1 137 ? 0.730 -6.114 -18.475 1.00 77.31 137 SER A C 1
ATOM 939 O O . SER A 1 137 ? 0.696 -6.992 -17.611 1.00 77.31 137 SER A O 1
ATOM 941 N N . GLN A 1 138 ? -0.214 -5.181 -18.616 1.00 62.41 138 GLN A N 1
ATOM 942 C CA . GLN A 1 138 ? -1.538 -5.269 -18.004 1.00 62.41 138 GLN A CA 1
ATOM 943 C C . GLN A 1 138 ? -2.438 -5.952 -19.035 1.00 62.41 138 GLN A C 1
ATOM 945 O O . GLN A 1 138 ? -2.677 -5.374 -20.096 1.00 62.41 138 GLN A O 1
ATOM 950 N N . ALA A 1 139 ? -2.789 -7.216 -18.797 1.00 49.47 139 ALA A N 1
ATOM 951 C CA . ALA A 1 139 ? -3.618 -8.016 -19.702 1.00 49.47 139 ALA A CA 1
ATOM 952 C C . ALA A 1 139 ? -5.070 -8.017 -19.229 1.00 49.47 139 ALA A C 1
ATOM 954 O O . ALA A 1 139 ? -5.258 -8.161 -18.000 1.00 49.47 139 ALA A O 1
#

Radius of gyration: 14.8 Å; chains: 1; bounding box: 35×22×45 Å

InterPro domains:
  IPR011050 Pectin lyase fold/virulence factor [SSF51126] (37-136)
  IPR013425 Autotransporter-associated beta strand repeat [PF12951] (79-101)
  IPR013425 Autotransporter-associated beta strand repeat [TIGR02601] (79-99)
  IPR036852 Peptidase S8/S53 domain superfamily [G3DSA:3.40.50.200] (1-45)
  IPR036852 Peptidase S8/S53 domain superfamily [SSF52743] (1-47)

Organism: NCBI:txid410659

Foldseek 3Di:
DVPADPLQLCQLQQQQADDDDDDDAPDPPQHSHHGDVVQSQLGGQEPAPAEDEDAPAAEEDERAHAYAYQHEYEDPNHQHEYEYQYNHHYAHAYEYCAHEYEYNEEYAHEYEYNAYEYEYCYYYNHHYHYPHYYYDDHD

Sequence (139 aa):
YPWMNGPNLQDTILTTATPLGTGPYPNATYGWGMVNAAAAVNGPEQFAFGAFDANLGSDSSTFSNAIGGSGSLALTGSTGTLTLSGANTYSGGTTVDSGNLWLSGSLASNVTLSGGSFGGPGTINGSVTNTGGTLISQA

pLDDT: mean 96.08, std 5.73, range [49.47, 98.88]